Protein AF-T1BLW8-F1 (afdb_monomer_lite)

Sequence (155 aa):
DYQLIPNTTYGGRVNALTATGNNPGLLPYLSNNYDFRVTWFYKRGDYAEIHPFYKQVSNFPTSSVSNVTLPINDPAPCSYSSGGSVVFTDPNCGKPMVFAETTFTNKLSADVTGVAATWQQLLPYGFGVMINGTWMHSNANFNTTARLQPVRADG

pLDDT: mean 71.02, std 17.32, range [36.69, 96.88]

Foldseek 3Di:
DPDPDWDKDWDDDQVAIAIETEDPPQDDKDKDKDKDKDKDDPDDFWIKMKMKIKMKIFQDWDKDWDKDFDPDARPPDQDADPVRDTDCPDPRGRPTDIHRYIYIGRDWMKMKIKMKMKTKDADPPGDIDIDIDIDMDMPGPPPPVPPDPDDPDDD

Organism: NCBI:txid410659

InterPro domains:
  IPR036942 TonB-dependent receptor-like, beta-barrel domain superfamily [G3DSA:2.40.170.20] (2-153)

Secondary structure (DSSP, 8-state):
--------EEEEETTEEEEE---TTPPPPEEEEEE--EEEEEETTEEEEEEEEEEEEEEEEEEEEEEEEEEEE-----EEPTTS-EE-SSTTTTSEEEEEEEEEEEEEEEEEEEEEEEEEEEPGGG-EEEEEEEEEEE------TTS--------

Radius of gyration: 29.61 Å; chains: 1; bounding box: 74×62×80 Å

Structure (mmCIF, N/CA/C/O backbone):
data_AF-T1BLW8-F1
#
_entry.id   AF-T1BLW8-F1
#
loop_
_atom_site.group_PDB
_atom_site.id
_atom_site.type_symbol
_atom_site.label_atom_id
_atom_site.label_alt_id
_atom_site.label_comp_id
_atom_site.label_asym_id
_atom_site.label_entity_id
_atom_site.label_seq_id
_atom_site.pdbx_PDB_ins_code
_atom_site.Cartn_x
_atom_site.Cartn_y
_atom_site.Cartn_z
_atom_site.occupancy
_atom_site.B_iso_or_equiv
_atom_site.auth_seq_id
_atom_site.auth_comp_id
_atom_site.auth_asym_id
_atom_site.auth_atom_id
_atom_site.pdbx_PDB_model_num
ATOM 1 N N . ASP A 1 1 ? -4.776 -26.856 26.211 1.00 37.38 1 ASP A N 1
ATOM 2 C CA . ASP A 1 1 ? -5.664 -25.879 25.555 1.00 37.38 1 ASP A CA 1
ATOM 3 C C . ASP A 1 1 ? -5.414 -24.478 26.088 1.00 37.38 1 ASP A C 1
ATOM 5 O O . ASP A 1 1 ? -5.812 -24.164 27.202 1.00 37.38 1 ASP A O 1
ATOM 9 N N . TYR A 1 2 ? -4.684 -23.646 25.339 1.00 42.62 2 TYR A N 1
ATOM 10 C CA . TYR A 1 2 ? -4.544 -22.223 25.666 1.00 42.62 2 TYR A CA 1
ATOM 11 C C . TYR A 1 2 ? -5.804 -21.497 25.183 1.00 42.62 2 TYR A C 1
ATOM 13 O O . TYR A 1 2 ? -5.901 -21.083 24.030 1.00 42.62 2 TYR A O 1
ATOM 21 N N . GLN A 1 3 ? -6.798 -21.392 26.063 1.00 49.28 3 GLN A N 1
ATOM 22 C CA . GLN A 1 3 ? -7.967 -20.546 25.855 1.00 49.28 3 GLN A CA 1
ATOM 23 C C . GLN A 1 3 ? -7.516 -19.085 25.970 1.00 49.28 3 GLN A C 1
ATOM 25 O O . GLN A 1 3 ? -7.202 -18.604 27.057 1.00 49.28 3 GLN A O 1
ATOM 30 N N . LEU A 1 4 ? -7.441 -18.382 24.840 1.00 44.19 4 LEU A N 1
ATOM 31 C CA . LEU A 1 4 ? -7.220 -16.938 24.817 1.00 44.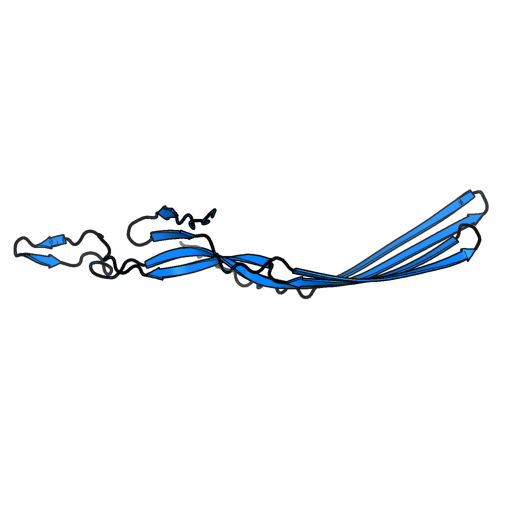19 4 LEU A CA 1
ATOM 32 C C . LEU A 1 4 ? -8.467 -16.261 25.397 1.00 44.19 4 LEU A C 1
ATOM 34 O O . LEU A 1 4 ? -9.463 -16.070 24.703 1.00 44.19 4 LEU A O 1
ATOM 38 N N . ILE A 1 5 ? -8.436 -15.953 26.692 1.00 53.94 5 ILE A N 1
ATOM 39 C CA . ILE A 1 5 ? -9.493 -15.185 27.351 1.00 53.94 5 ILE A CA 1
ATOM 40 C C . ILE A 1 5 ? -9.388 -13.742 26.830 1.00 53.94 5 ILE A C 1
ATOM 42 O O . ILE A 1 5 ? -8.315 -13.139 26.948 1.00 53.94 5 ILE A O 1
ATOM 46 N N . PRO A 1 6 ? -10.444 -13.169 26.224 1.00 51.62 6 PRO A N 1
ATOM 47 C CA . PRO A 1 6 ? -10.425 -11.772 25.816 1.00 51.62 6 PRO A CA 1
ATOM 48 C C . PRO A 1 6 ? -10.245 -10.894 27.061 1.00 51.62 6 PRO A C 1
ATOM 50 O O . PRO A 1 6 ? -11.037 -10.956 27.997 1.00 51.62 6 PRO A O 1
ATOM 53 N N . ASN A 1 7 ? -9.177 -10.095 27.085 1.00 57.16 7 ASN A N 1
ATOM 54 C CA . ASN A 1 7 ? -8.963 -9.106 28.132 1.00 57.16 7 ASN A CA 1
ATOM 55 C C . ASN A 1 7 ? -9.831 -7.887 27.804 1.00 57.16 7 ASN A C 1
ATOM 57 O O . ASN A 1 7 ? -9.522 -7.155 26.863 1.00 57.16 7 ASN A O 1
ATOM 61 N N . THR A 1 8 ? -10.938 -7.722 28.526 1.00 61.28 8 THR A N 1
ATOM 62 C CA . THR A 1 8 ? -11.805 -6.546 28.422 1.00 61.28 8 THR A CA 1
ATOM 63 C C . THR A 1 8 ? -11.531 -5.612 29.594 1.00 61.28 8 THR A C 1
ATOM 65 O O . THR A 1 8 ? -11.833 -5.961 30.738 1.00 61.28 8 THR A O 1
ATOM 68 N N . THR A 1 9 ? -10.979 -4.432 29.328 1.00 68.69 9 THR A N 1
ATOM 69 C CA . THR A 1 9 ? -10.745 -3.413 30.360 1.00 68.69 9 THR A CA 1
ATOM 70 C C . THR A 1 9 ? -11.918 -2.444 30.384 1.00 68.69 9 THR A C 1
ATOM 72 O O . THR A 1 9 ? -12.281 -1.898 29.344 1.00 68.69 9 THR A O 1
ATOM 75 N N . TYR A 1 10 ? -12.482 -2.200 31.566 1.00 69.88 10 TYR A N 1
ATOM 76 C CA . TYR A 1 10 ? -13.562 -1.237 31.785 1.00 69.88 10 TYR A CA 1
ATOM 77 C C . TYR A 1 10 ? -13.016 0.008 32.489 1.00 69.88 10 TYR A C 1
ATOM 79 O O . TYR A 1 10 ? -12.175 -0.090 33.381 1.00 69.88 10 TYR A O 1
ATOM 87 N N . GLY A 1 11 ? -13.499 1.184 32.103 1.00 75.44 11 GLY A N 1
ATOM 88 C CA . GLY A 1 11 ? -13.121 2.460 32.702 1.00 75.44 11 GLY A CA 1
ATOM 89 C C . GLY A 1 11 ? -14.122 3.562 32.371 1.00 75.44 11 GLY A C 1
ATOM 90 O O . GLY A 1 11 ? -15.176 3.309 31.790 1.00 75.44 11 GLY A O 1
ATOM 91 N N . GLY A 1 12 ? -13.792 4.799 32.732 1.00 69.94 12 GLY A N 1
ATOM 92 C CA . GLY A 1 12 ? -14.615 5.972 32.430 1.00 69.94 12 GLY A CA 1
ATOM 93 C C . GLY A 1 12 ? -15.230 6.630 33.663 1.00 69.94 12 GLY A C 1
ATOM 94 O O . GLY A 1 12 ? -15.007 6.216 34.798 1.00 69.94 12 GLY A O 1
ATOM 95 N N . ARG A 1 13 ? -15.977 7.709 33.424 1.00 66.06 13 ARG A N 1
ATOM 96 C CA . ARG A 1 13 ? -16.698 8.479 34.453 1.00 66.06 13 ARG A CA 1
ATOM 97 C C . ARG A 1 13 ? -18.200 8.247 34.314 1.00 66.06 13 ARG A C 1
ATOM 99 O O . ARG A 1 13 ? -18.649 7.770 33.273 1.00 66.06 13 ARG A O 1
ATOM 106 N N . VAL A 1 14 ? -18.975 8.635 35.326 1.00 59.16 14 VAL A N 1
ATOM 107 C CA . VAL A 1 14 ? -20.448 8.646 35.252 1.00 59.16 14 VAL A CA 1
ATOM 108 C C . VAL A 1 14 ? -20.876 9.383 33.973 1.00 59.16 14 VAL A C 1
ATOM 110 O O . VAL A 1 14 ? -20.344 10.456 33.677 1.00 59.16 14 VAL A O 1
ATOM 113 N N . ASN A 1 15 ? -21.768 8.777 33.183 1.00 60.84 15 ASN A N 1
ATOM 114 C CA . ASN A 1 15 ? -22.207 9.234 31.850 1.00 60.84 15 ASN A CA 1
ATOM 115 C C . ASN A 1 15 ? -21.169 9.192 30.706 1.00 60.84 15 ASN A C 1
ATOM 117 O O . ASN A 1 15 ? -21.444 9.683 29.612 1.00 60.84 15 ASN A O 1
ATOM 121 N N . ALA A 1 16 ? -19.985 8.610 30.910 1.00 60.91 16 ALA A N 1
ATOM 122 C CA . ALA A 1 16 ? -18.993 8.376 29.856 1.00 60.91 16 ALA A CA 1
ATOM 123 C C . ALA A 1 16 ? -18.149 7.132 30.179 1.00 60.91 16 ALA A C 1
ATOM 125 O O . ALA A 1 16 ? -16.962 7.229 30.510 1.00 60.91 16 ALA A O 1
ATOM 126 N N . LEU A 1 17 ? -18.803 5.974 30.111 1.00 72.75 17 LEU A N 1
ATOM 127 C CA . LEU A 1 17 ? -18.223 4.657 30.348 1.00 72.75 17 LEU A CA 1
ATOM 128 C C . LEU A 1 17 ? -17.526 4.154 29.078 1.00 72.75 17 LEU A C 1
ATOM 130 O O . LEU A 1 17 ? -18.096 4.198 27.987 1.00 72.75 17 LEU A O 1
ATOM 134 N N . THR A 1 18 ? -16.301 3.661 29.211 1.00 74.88 18 THR A N 1
ATOM 135 C CA . THR A 1 18 ? -15.501 3.133 28.100 1.00 74.88 18 THR A CA 1
ATOM 136 C C . THR A 1 18 ? -15.083 1.703 28.383 1.00 74.88 18 THR A C 1
ATOM 138 O O . THR A 1 18 ? -14.745 1.358 29.515 1.00 74.88 18 THR A O 1
ATOM 141 N N . ALA A 1 19 ? -15.050 0.885 27.342 1.00 66.69 19 ALA A N 1
ATOM 142 C CA . ALA A 1 19 ? -14.492 -0.453 27.399 1.00 66.69 19 ALA A CA 1
ATOM 143 C C . ALA A 1 19 ? -13.488 -0.647 26.256 1.00 66.69 19 ALA A C 1
ATOM 145 O O . ALA A 1 19 ? -13.572 0.002 25.210 1.00 66.69 19 ALA A O 1
ATOM 146 N N . THR A 1 20 ? -12.517 -1.528 26.441 1.00 69.44 20 THR A N 1
ATOM 147 C CA . THR A 1 20 ? -11.638 -1.989 25.363 1.00 69.44 20 THR A CA 1
ATOM 148 C C . THR A 1 20 ? -11.636 -3.496 25.391 1.00 69.44 20 THR A C 1
ATOM 150 O O . THR A 1 20 ? -11.326 -4.071 26.430 1.00 69.44 20 THR A O 1
ATOM 153 N N . GLY A 1 21 ? -11.975 -4.113 24.266 1.00 66.06 21 GLY A N 1
ATOM 154 C CA . GLY A 1 21 ? -12.093 -5.557 24.137 1.00 66.06 21 GLY A CA 1
ATOM 155 C C . GLY A 1 21 ? -11.361 -6.080 22.911 1.00 66.06 21 GLY A C 1
ATOM 156 O O . GLY A 1 21 ? -11.168 -5.387 21.907 1.00 66.06 21 GLY A O 1
ATOM 157 N N . ASN A 1 22 ? -10.948 -7.340 22.992 1.00 62.59 22 ASN A N 1
ATOM 158 C CA . ASN A 1 22 ? -10.395 -8.058 21.852 1.00 62.59 22 ASN A CA 1
ATOM 159 C C . ASN A 1 22 ? -11.532 -8.554 20.952 1.00 62.59 22 ASN A C 1
ATOM 161 O O . ASN A 1 22 ? -12.569 -8.988 21.445 1.00 62.59 22 ASN A O 1
ATOM 165 N N . ASN A 1 23 ? -11.314 -8.560 19.636 1.00 67.31 23 ASN A N 1
ATOM 166 C CA . ASN A 1 23 ? -12.262 -9.133 18.683 1.00 67.31 23 ASN A CA 1
ATOM 167 C C . ASN A 1 23 ? -11.789 -10.528 18.222 1.00 67.31 23 ASN A C 1
ATOM 169 O O . ASN A 1 23 ? -10.915 -10.611 17.359 1.00 67.31 23 ASN A O 1
ATOM 173 N N . PRO A 1 24 ? -12.346 -11.632 18.752 1.00 61.69 24 PRO A N 1
ATOM 174 C CA . PRO A 1 24 ? -11.981 -12.988 18.333 1.00 61.69 24 PRO A CA 1
ATOM 175 C C . PRO A 1 24 ? -12.416 -13.332 16.896 1.00 61.69 24 PRO A C 1
ATOM 177 O O . PRO A 1 24 ? -11.961 -14.332 16.353 1.00 61.69 24 PRO A O 1
ATOM 180 N N . GLY A 1 25 ? -13.269 -12.514 16.266 1.00 66.62 25 GLY A N 1
ATOM 181 C CA . GLY A 1 25 ? -13.692 -12.647 14.869 1.00 66.62 25 GLY A CA 1
ATOM 182 C C . GLY A 1 25 ? -12.813 -11.891 13.865 1.00 66.62 25 GLY A C 1
ATOM 183 O O . GLY A 1 25 ? -13.245 -11.680 12.733 1.00 66.62 25 GLY A O 1
ATOM 184 N N . LEU A 1 26 ? -11.617 -11.442 14.266 1.00 60.25 26 LEU A N 1
ATOM 185 C CA . LEU A 1 26 ? -10.657 -10.816 13.357 1.00 60.25 26 LEU A CA 1
ATOM 186 C C . LEU A 1 26 ? -10.264 -11.796 12.249 1.00 60.25 26 LEU A C 1
ATOM 188 O O . LEU A 1 26 ? -9.655 -12.837 12.494 1.00 60.25 26 LEU A O 1
ATOM 192 N N . LEU A 1 27 ? -10.580 -11.431 11.011 1.00 66.06 27 LEU A N 1
ATOM 193 C CA . LEU A 1 27 ? -10.077 -12.131 9.845 1.00 66.06 27 LEU A CA 1
ATOM 194 C C . LEU A 1 27 ? -8.580 -11.840 9.677 1.00 66.06 27 LEU A C 1
ATOM 196 O O . LEU A 1 27 ? -8.137 -10.713 9.941 1.00 66.06 27 LEU A O 1
ATOM 200 N N . PRO A 1 28 ? -7.795 -12.827 9.212 1.00 60.19 28 PRO A N 1
ATOM 201 C CA . PRO A 1 28 ? -6.390 -12.615 8.913 1.00 60.19 28 PRO A CA 1
ATOM 202 C C . PRO A 1 28 ? -6.224 -11.547 7.829 1.00 60.19 28 PRO A C 1
ATOM 204 O O . PRO A 1 28 ? -7.048 -11.417 6.915 1.00 60.19 28 PRO A O 1
ATOM 207 N N . TYR A 1 29 ? -5.128 -10.799 7.943 1.00 70.25 29 TYR A N 1
ATOM 208 C CA . TYR A 1 29 ? -4.688 -9.856 6.924 1.00 70.25 29 TYR A CA 1
ATOM 209 C C . TYR A 1 29 ? -4.357 -10.620 5.641 1.00 70.25 29 TYR A C 1
ATOM 211 O O . TYR A 1 29 ? -3.499 -11.504 5.656 1.00 70.25 29 TYR A O 1
ATOM 219 N N . LEU A 1 30 ? -5.042 -10.290 4.547 1.00 71.88 30 LEU A N 1
ATOM 220 C CA . LEU A 1 30 ? -4.852 -10.959 3.266 1.00 71.88 30 LEU A CA 1
ATOM 221 C C . LEU A 1 30 ? -4.334 -9.963 2.237 1.00 71.88 30 LEU A C 1
ATOM 223 O O . LEU A 1 30 ? -4.834 -8.843 2.129 1.00 71.88 30 LEU A O 1
ATOM 227 N N . SER A 1 31 ? -3.344 -10.387 1.459 1.00 78.81 31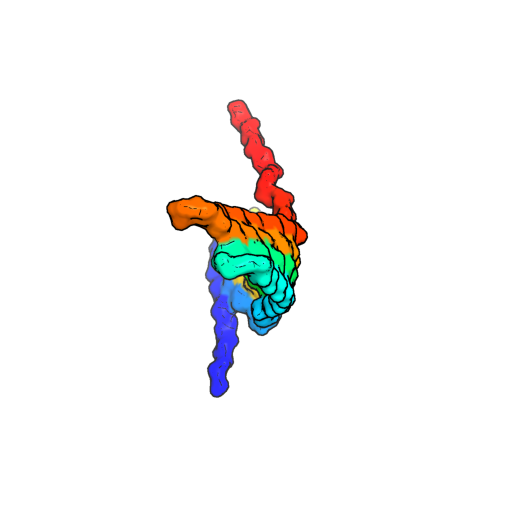 SER A N 1
ATOM 228 C CA . SER A 1 31 ? -2.830 -9.608 0.339 1.00 78.81 31 SER A CA 1
ATOM 229 C C . SER A 1 31 ? -2.676 -10.485 -0.893 1.00 78.81 31 SER A C 1
ATOM 231 O O . SER A 1 31 ? -1.959 -11.484 -0.842 1.00 78.81 31 SER A O 1
ATOM 233 N N . ASN A 1 32 ? -3.279 -10.062 -1.997 1.00 82.38 32 ASN A N 1
ATOM 234 C CA . ASN A 1 32 ? -3.072 -10.643 -3.315 1.00 82.38 32 ASN A CA 1
ATOM 235 C C . ASN A 1 32 ? -2.192 -9.691 -4.124 1.00 82.38 32 ASN A C 1
ATOM 237 O O . ASN A 1 32 ? -2.533 -8.522 -4.300 1.00 82.38 32 ASN A O 1
ATOM 241 N N . ASN A 1 33 ? -1.048 -10.178 -4.597 1.00 87.88 33 ASN A N 1
ATOM 242 C CA . ASN A 1 33 ? -0.092 -9.384 -5.361 1.00 87.88 33 ASN A CA 1
ATOM 243 C C . ASN A 1 33 ? 0.130 -10.058 -6.711 1.00 87.88 33 ASN A C 1
ATOM 245 O O . ASN A 1 33 ? 0.472 -11.237 -6.761 1.00 87.88 33 ASN A O 1
ATOM 249 N N . TYR A 1 34 ? -0.067 -9.298 -7.780 1.00 91.06 34 TYR A N 1
ATOM 250 C CA . TYR A 1 34 ? 0.177 -9.718 -9.147 1.00 91.06 34 TYR A CA 1
ATOM 251 C C . TYR A 1 34 ? 1.149 -8.733 -9.778 1.00 91.06 34 TYR A C 1
ATOM 253 O O . TYR A 1 34 ? 0.907 -7.525 -9.790 1.00 91.06 34 TYR A O 1
ATOM 261 N N . ASP A 1 35 ? 2.244 -9.240 -10.315 1.00 92.25 35 ASP A N 1
ATOM 262 C CA . ASP A 1 35 ? 3.232 -8.437 -11.010 1.00 92.25 35 ASP A CA 1
ATOM 263 C C . ASP A 1 35 ? 3.687 -9.133 -12.284 1.00 92.25 35 ASP A C 1
ATOM 265 O O . ASP A 1 35 ? 3.655 -10.358 -12.413 1.00 92.25 35 ASP A O 1
ATOM 269 N N . PHE A 1 36 ? 4.059 -8.317 -13.260 1.00 94.75 36 PHE A N 1
ATOM 270 C CA . PHE A 1 36 ? 4.601 -8.798 -14.512 1.00 94.75 36 PHE A CA 1
ATOM 271 C C . PHE A 1 36 ? 5.745 -7.897 -14.931 1.00 94.75 36 PHE A C 1
ATOM 273 O O . PHE A 1 36 ? 5.606 -6.678 -14.946 1.00 94.75 36 PHE A O 1
ATOM 280 N N . ARG A 1 37 ? 6.880 -8.494 -15.284 1.00 96.00 37 ARG A N 1
ATOM 281 C CA . ARG A 1 37 ? 8.098 -7.766 -15.623 1.00 96.00 37 ARG A CA 1
ATOM 282 C C . ARG A 1 37 ? 8.644 -8.234 -16.954 1.00 96.00 37 ARG A C 1
ATOM 284 O O . ARG A 1 37 ? 8.810 -9.431 -17.178 1.00 96.00 37 ARG A O 1
ATOM 291 N N . VAL A 1 38 ? 8.978 -7.271 -17.803 1.00 96.88 38 VAL A N 1
ATOM 292 C CA . VAL A 1 38 ? 9.651 -7.512 -19.077 1.00 96.88 38 VAL A CA 1
ATOM 293 C C . VAL A 1 38 ? 10.898 -6.663 -19.135 1.00 96.88 38 VAL A C 1
ATOM 295 O O . VAL A 1 38 ? 10.815 -5.440 -19.054 1.00 96.88 38 VAL A O 1
ATOM 298 N N . THR A 1 39 ? 12.034 -7.321 -19.340 1.00 96.19 39 THR A N 1
ATOM 299 C CA . THR A 1 39 ? 13.334 -6.677 -19.516 1.00 96.19 39 THR A CA 1
ATOM 300 C C . THR A 1 39 ? 13.845 -6.979 -20.920 1.00 96.19 39 THR A C 1
ATOM 302 O O . THR A 1 39 ? 13.930 -8.137 -21.328 1.00 96.19 39 THR A O 1
ATOM 305 N N . TRP A 1 40 ? 14.188 -5.935 -21.667 1.00 96.06 40 TRP A N 1
ATOM 306 C CA . TRP A 1 40 ? 14.682 -6.022 -23.033 1.00 96.06 40 TRP A CA 1
ATOM 307 C C . TRP A 1 40 ? 16.125 -5.532 -23.114 1.00 96.06 40 TRP A C 1
ATOM 309 O O . TRP A 1 40 ? 16.408 -4.362 -22.856 1.00 96.06 40 TRP A O 1
ATOM 319 N N . PHE A 1 41 ? 17.021 -6.405 -23.571 1.00 95.62 41 PHE A N 1
ATOM 320 C CA . PHE A 1 41 ? 18.427 -6.095 -23.827 1.00 95.62 41 PHE A CA 1
ATOM 321 C C . PHE A 1 41 ? 18.647 -5.918 -25.328 1.00 95.62 41 PHE A C 1
ATOM 323 O O . PHE A 1 41 ? 18.725 -6.894 -26.071 1.00 95.62 41 PHE A O 1
ATOM 330 N N . TYR A 1 42 ? 18.716 -4.674 -25.798 1.00 91.56 42 TYR A N 1
ATOM 331 C CA . TYR A 1 42 ? 18.854 -4.393 -27.233 1.00 91.56 42 TYR A CA 1
ATOM 332 C C . TYR A 1 42 ? 20.310 -4.181 -27.666 1.00 91.56 42 TYR A C 1
ATOM 334 O O . TYR A 1 42 ? 20.618 -4.324 -28.848 1.00 91.56 42 TYR A O 1
ATOM 342 N N . LYS A 1 43 ? 21.215 -3.863 -26.732 1.00 91.81 43 LYS A N 1
ATOM 343 C CA . LYS A 1 43 ? 22.663 -3.743 -26.961 1.00 91.81 43 LYS A CA 1
ATOM 344 C C . LYS A 1 43 ? 23.436 -4.197 -25.726 1.00 91.81 43 LYS A C 1
ATOM 346 O O . LYS A 1 43 ? 22.899 -4.307 -24.628 1.00 91.81 43 LYS A O 1
ATOM 351 N N . ARG A 1 44 ? 24.734 -4.453 -25.900 1.00 88.38 44 ARG A N 1
ATOM 352 C CA . ARG A 1 44 ? 25.626 -4.813 -24.794 1.00 88.38 44 ARG A CA 1
ATOM 353 C C . ARG A 1 44 ? 25.752 -3.631 -23.828 1.00 88.38 44 ARG A C 1
ATOM 355 O O . ARG A 1 44 ? 26.394 -2.645 -24.164 1.00 88.38 44 ARG A O 1
ATOM 362 N N . GLY A 1 45 ? 25.169 -3.768 -22.640 1.00 85.12 45 GLY A N 1
ATOM 363 C CA . GLY A 1 45 ? 25.164 -2.726 -21.606 1.00 85.12 45 GLY A CA 1
ATOM 364 C C . GLY A 1 45 ? 23.929 -1.819 -21.608 1.00 85.12 45 GLY A C 1
ATOM 365 O O . GLY A 1 45 ? 23.785 -1.025 -20.678 1.00 85.12 45 GLY A O 1
ATOM 366 N N . ASP A 1 46 ? 23.020 -1.987 -22.574 1.00 93.62 46 ASP A N 1
ATOM 367 C CA . ASP A 1 46 ? 21.800 -1.187 -22.685 1.00 93.62 46 ASP A CA 1
ATOM 368 C C . ASP A 1 46 ? 20.564 -2.059 -22.472 1.00 93.62 46 ASP A C 1
ATOM 370 O O . ASP A 1 46 ? 20.431 -3.130 -23.081 1.00 93.62 46 ASP A O 1
ATOM 374 N N . TYR A 1 47 ? 19.636 -1.584 -21.644 1.00 95.69 47 TYR A N 1
ATOM 375 C CA . TYR A 1 47 ? 18.383 -2.284 -21.400 1.00 95.69 47 TYR A CA 1
ATOM 376 C C . TYR A 1 47 ? 17.225 -1.330 -21.123 1.00 95.69 47 TYR A C 1
ATOM 378 O O . TYR A 1 47 ? 17.403 -0.206 -20.656 1.00 95.69 47 TYR A O 1
ATOM 386 N N . ALA A 1 48 ? 16.021 -1.807 -21.405 1.00 95.94 48 ALA A N 1
ATOM 387 C CA . ALA A 1 48 ? 14.783 -1.192 -20.959 1.00 95.94 48 ALA A CA 1
ATOM 388 C C . ALA A 1 48 ? 13.961 -2.229 -20.196 1.00 95.94 48 ALA A C 1
ATOM 390 O O . ALA A 1 48 ? 13.981 -3.411 -20.531 1.00 95.94 48 ALA A O 1
ATOM 391 N N . GLU A 1 49 ? 13.233 -1.796 -19.182 1.00 95.81 49 GLU A N 1
ATOM 392 C CA . GLU A 1 49 ? 12.361 -2.638 -18.380 1.00 95.81 49 GLU A CA 1
ATOM 393 C C . GLU A 1 49 ? 11.025 -1.944 -18.156 1.00 95.81 49 GLU A C 1
ATOM 395 O O . GLU A 1 49 ? 10.971 -0.734 -17.932 1.00 95.81 49 GLU A O 1
ATOM 400 N N . ILE A 1 50 ? 9.950 -2.725 -18.203 1.00 96.12 50 ILE A N 1
ATOM 401 C CA . ILE A 1 50 ? 8.607 -2.302 -17.821 1.00 96.12 50 ILE A CA 1
ATOM 402 C C . ILE A 1 50 ? 8.049 -3.334 -16.841 1.00 96.12 50 ILE A C 1
ATOM 404 O O . ILE A 1 50 ? 8.163 -4.544 -17.049 1.00 96.12 50 ILE A O 1
ATOM 408 N N . HIS A 1 51 ? 7.443 -2.840 -15.767 1.00 96.56 51 HIS A N 1
ATOM 409 C CA . HIS A 1 51 ? 6.982 -3.627 -14.635 1.00 96.56 51 HIS A CA 1
ATOM 410 C C . HIS A 1 51 ? 5.622 -3.107 -14.136 1.00 96.56 51 HIS A C 1
ATOM 412 O O . HIS A 1 51 ? 5.567 -2.302 -13.201 1.00 96.56 51 HIS A O 1
ATOM 418 N N . PRO A 1 52 ? 4.507 -3.498 -14.780 1.00 95.06 52 PRO A N 1
ATOM 419 C CA . PRO A 1 52 ? 3.174 -3.338 -14.216 1.00 95.06 52 PRO A CA 1
ATOM 420 C C . PRO A 1 52 ? 2.989 -4.209 -12.971 1.00 95.06 52 PRO A C 1
ATOM 422 O O . PRO A 1 52 ? 3.406 -5.368 -12.922 1.00 95.06 52 PRO A O 1
ATOM 425 N N . PHE A 1 53 ? 2.307 -3.653 -11.976 1.00 93.56 53 PHE A N 1
ATOM 426 C CA . PHE A 1 53 ? 1.951 -4.357 -10.754 1.00 93.56 53 PHE A CA 1
ATOM 427 C C . PHE A 1 53 ? 0.551 -3.969 -10.281 1.00 93.56 53 PHE A C 1
ATOM 429 O O . PHE A 1 53 ? 0.104 -2.827 -10.410 1.00 93.56 53 PHE A O 1
ATOM 436 N N . TYR A 1 54 ? -0.122 -4.940 -9.682 1.00 91.56 54 TYR A N 1
ATOM 437 C CA . TYR A 1 54 ? -1.412 -4.802 -9.037 1.0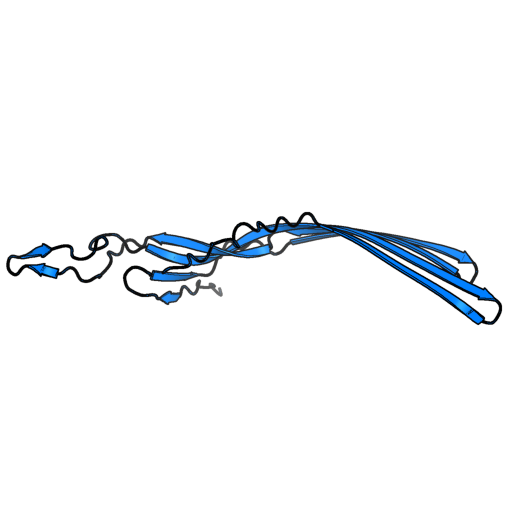0 91.56 54 TYR A CA 1
ATOM 438 C C . TYR A 1 54 ? -1.354 -5.479 -7.671 1.00 91.56 54 TYR A C 1
ATOM 440 O O . TYR A 1 54 ? -0.947 -6.633 -7.539 1.00 91.56 54 TYR A O 1
ATOM 448 N N . LYS A 1 55 ? -1.755 -4.752 -6.635 1.00 88.88 55 LYS A N 1
ATOM 449 C CA . LYS A 1 55 ? -1.788 -5.243 -5.262 1.00 88.88 55 LYS A CA 1
ATOM 450 C C . LYS A 1 55 ? -3.154 -4.958 -4.677 1.00 88.88 55 LYS A C 1
ATOM 452 O O . LYS A 1 55 ? -3.612 -3.821 -4.709 1.00 88.88 55 LYS A O 1
ATOM 457 N N . GLN A 1 56 ? -3.760 -5.983 -4.109 1.00 85.31 56 GLN A N 1
ATOM 458 C CA . GLN A 1 56 ? -5.003 -5.889 -3.373 1.00 85.31 56 GLN A CA 1
ATOM 459 C C . GLN A 1 56 ? -4.744 -6.307 -1.936 1.00 85.31 56 GLN A C 1
ATOM 461 O O . GLN A 1 56 ? -4.237 -7.397 -1.670 1.00 85.31 56 GLN A O 1
ATOM 466 N N . VAL A 1 57 ? -5.099 -5.425 -1.013 1.00 79.75 57 VAL A N 1
ATOM 467 C CA . VAL A 1 57 ? -5.026 -5.675 0.420 1.00 79.75 57 VAL A CA 1
ATOM 468 C C . VAL A 1 57 ? -6.441 -5.704 0.974 1.00 79.75 57 VAL A C 1
ATOM 470 O O . VAL A 1 57 ? -7.217 -4.773 0.758 1.00 79.75 57 VAL A O 1
ATOM 473 N N . SER A 1 58 ? -6.760 -6.759 1.717 1.00 74.25 58 SER A N 1
ATOM 474 C CA . SER A 1 58 ? -8.059 -6.972 2.348 1.00 74.25 58 SER A CA 1
ATOM 475 C C . SER A 1 58 ? -7.897 -7.196 3.848 1.00 74.25 58 SER A C 1
ATOM 477 O O . SER A 1 58 ? -6.849 -7.625 4.335 1.00 74.25 58 SER A O 1
ATOM 479 N N . ASN A 1 59 ? -8.976 -6.945 4.586 1.00 66.69 59 ASN A N 1
ATOM 480 C CA . ASN A 1 59 ? -9.078 -7.198 6.020 1.00 66.69 59 ASN A CA 1
ATOM 481 C C . ASN A 1 59 ? -8.131 -6.360 6.894 1.00 66.69 59 ASN A C 1
ATOM 483 O O . ASN A 1 59 ? -7.679 -6.840 7.934 1.00 66.69 59 ASN A O 1
ATOM 487 N N . PHE A 1 60 ? -7.859 -5.102 6.533 1.00 65.56 60 PHE A N 1
ATOM 488 C CA . PHE A 1 60 ? -7.030 -4.239 7.378 1.00 65.56 60 PHE A CA 1
ATOM 489 C C . PHE A 1 60 ? -7.722 -3.985 8.738 1.00 65.56 60 PHE A C 1
ATOM 491 O O . PHE A 1 60 ? -8.855 -3.474 8.751 1.00 65.56 60 PHE A O 1
ATOM 498 N N . PRO A 1 61 ? -7.097 -4.344 9.880 1.00 59.47 61 PRO A N 1
ATOM 499 C CA . PRO A 1 61 ? -7.692 -4.151 11.197 1.00 59.47 61 PRO A CA 1
ATOM 500 C C . PRO A 1 61 ? -7.728 -2.659 11.538 1.00 59.47 61 PRO A C 1
ATOM 502 O O . PRO A 1 61 ? -6.704 -1.984 11.583 1.00 59.47 61 PRO A O 1
ATOM 505 N N . THR A 1 62 ? -8.926 -2.131 11.770 1.00 59.97 62 THR A N 1
ATOM 506 C CA . THR A 1 62 ? -9.167 -0.735 12.157 1.00 59.97 62 THR A CA 1
ATOM 507 C C . THR A 1 62 ? -9.887 -0.700 13.497 1.00 59.97 62 THR A C 1
ATOM 509 O O . THR A 1 62 ? -10.784 -1.511 13.734 1.00 59.97 62 THR A O 1
ATOM 512 N N . SER A 1 63 ? -9.517 0.231 14.378 1.00 61.47 63 SER A N 1
ATOM 513 C CA . SER A 1 63 ? -10.248 0.452 15.626 1.00 61.47 63 SER A CA 1
ATOM 514 C C . SER A 1 63 ? -11.657 0.976 15.327 1.00 61.47 63 SER A C 1
ATOM 516 O O . SER A 1 63 ? -11.847 1.953 14.607 1.00 61.47 63 SER A O 1
ATOM 518 N N . SER A 1 64 ? -12.668 0.303 15.866 1.00 65.06 64 SER A N 1
ATOM 519 C CA . SER A 1 64 ? -14.076 0.679 15.786 1.00 65.06 64 SER A CA 1
ATOM 520 C C . SER A 1 64 ? -14.620 0.814 17.200 1.00 65.06 64 SER A C 1
ATOM 522 O O . SER A 1 64 ? -14.319 -0.002 18.068 1.00 65.06 64 SER A O 1
ATOM 524 N N . VAL A 1 65 ? -15.428 1.846 17.431 1.00 68.69 65 VAL A N 1
ATOM 525 C CA . VAL A 1 65 ? -16.150 2.021 18.694 1.00 68.69 65 VAL A CA 1
ATOM 526 C C . VAL A 1 65 ? -17.572 1.505 18.503 1.00 68.69 65 VAL A C 1
ATOM 528 O O . VAL A 1 65 ? -18.251 1.920 17.564 1.00 68.69 65 VAL A O 1
ATOM 531 N N . SER A 1 66 ? -18.017 0.595 19.361 1.00 67.62 66 SER A N 1
ATOM 532 C CA . SER A 1 66 ? -19.386 0.080 19.405 1.00 67.62 66 SER A CA 1
ATOM 533 C C . SER A 1 66 ? -19.962 0.231 20.804 1.00 67.62 66 SER A C 1
ATOM 535 O O . SER A 1 66 ? -19.275 -0.016 21.788 1.00 67.62 66 SER A O 1
ATOM 537 N N . ASN A 1 67 ? -21.234 0.608 20.897 1.00 69.56 67 ASN A N 1
ATOM 538 C CA . ASN A 1 67 ? -21.911 0.712 22.184 1.00 69.56 67 ASN A CA 1
ATOM 539 C C . ASN A 1 67 ? -22.355 -0.678 22.646 1.00 69.56 67 ASN A C 1
ATOM 541 O O . ASN A 1 67 ? -23.124 -1.336 21.946 1.00 69.56 67 ASN A O 1
ATOM 545 N N . VAL A 1 68 ? -21.896 -1.100 23.821 1.00 64.62 68 VAL A N 1
ATOM 546 C CA . VAL A 1 68 ? -22.310 -2.351 24.459 1.00 64.62 68 VAL A CA 1
ATOM 547 C C . VAL A 1 68 ? -23.086 -2.033 25.725 1.00 64.62 68 VAL A C 1
ATOM 549 O O . VAL A 1 68 ? -22.594 -1.358 26.628 1.00 64.62 68 VAL A O 1
ATOM 552 N N . THR A 1 69 ? -24.324 -2.516 25.773 1.00 67.69 69 THR A N 1
ATOM 553 C CA . THR A 1 69 ? -25.213 -2.361 26.924 1.00 67.69 69 THR A CA 1
ATOM 554 C C . THR A 1 69 ? -25.093 -3.592 27.806 1.00 67.69 69 THR A C 1
ATOM 556 O O . THR A 1 69 ? -25.387 -4.701 27.359 1.00 67.69 69 THR A O 1
ATOM 559 N N . LEU A 1 70 ? -24.684 -3.412 29.058 1.00 65.44 70 LEU A N 1
ATOM 560 C CA . LEU A 1 70 ? -24.687 -4.494 30.038 1.00 65.44 70 LEU A CA 1
ATOM 561 C C . LEU A 1 70 ? -26.014 -4.481 30.819 1.00 65.44 70 LEU A C 1
ATOM 563 O O . LEU A 1 70 ? -26.543 -3.404 31.097 1.00 65.44 70 LEU A O 1
ATOM 567 N N . PRO A 1 71 ? -26.557 -5.646 31.225 1.00 62.91 71 PRO A N 1
ATOM 568 C CA . PRO A 1 71 ? -27.787 -5.747 32.018 1.00 62.91 71 PRO A CA 1
ATOM 569 C C . PRO A 1 71 ? -27.550 -5.403 33.503 1.00 62.91 71 PRO A C 1
ATOM 571 O O . PRO A 1 71 ? -28.101 -6.036 34.399 1.00 62.91 71 PRO A O 1
ATOM 574 N N . ILE A 1 72 ? -26.688 -4.421 33.764 1.00 60.53 72 ILE A N 1
ATOM 575 C CA . ILE A 1 72 ? -26.438 -3.827 35.075 1.00 60.53 72 ILE A CA 1
ATOM 576 C C . ILE A 1 72 ? -26.893 -2.372 35.017 1.00 60.53 72 ILE A C 1
ATOM 578 O O . ILE A 1 72 ? -26.609 -1.658 34.055 1.00 60.53 72 ILE A O 1
ATOM 582 N N . ASN A 1 73 ? -27.639 -1.949 36.031 1.00 62.53 73 ASN A N 1
ATOM 583 C CA . ASN A 1 73 ? -28.194 -0.602 36.089 1.00 62.53 73 ASN A CA 1
ATOM 584 C C . ASN A 1 73 ? -27.118 0.386 36.551 1.00 62.53 73 ASN A C 1
ATOM 586 O O . ASN A 1 73 ? -26.321 0.052 37.429 1.00 62.53 73 ASN A O 1
ATOM 590 N N . ASP A 1 74 ? -27.103 1.587 35.970 1.00 58.91 74 ASP A N 1
ATOM 591 C CA . ASP A 1 74 ? -26.128 2.626 36.313 1.00 58.91 74 ASP A CA 1
ATOM 592 C C . ASP A 1 74 ? -26.248 3.026 37.800 1.00 58.91 74 ASP A C 1
ATOM 594 O O . ASP A 1 74 ? -27.340 3.414 38.234 1.00 58.91 74 ASP A O 1
ATOM 598 N N . PRO A 1 75 ? -25.157 2.939 38.591 1.00 56.12 75 PRO A N 1
ATOM 599 C CA . PRO A 1 75 ? -25.126 3.372 39.984 1.00 56.12 75 PRO A CA 1
ATOM 600 C C . PRO A 1 75 ? -25.031 4.901 40.166 1.00 56.12 75 PRO A C 1
ATOM 602 O O . PRO A 1 75 ? -24.789 5.346 41.290 1.00 56.12 75 PRO A O 1
ATOM 605 N N . ALA A 1 76 ? -25.187 5.709 39.105 1.00 59.81 76 ALA A N 1
ATOM 606 C CA . ALA A 1 76 ? -25.258 7.171 39.175 1.00 59.81 76 ALA A CA 1
ATOM 607 C C . ALA A 1 76 ? -26.121 7.650 40.364 1.00 59.81 76 ALA A C 1
ATOM 609 O O . ALA A 1 76 ? -27.129 7.015 40.682 1.00 59.81 76 ALA A O 1
ATOM 610 N N . PRO A 1 77 ? -25.750 8.757 41.042 1.00 55.44 77 PRO A N 1
ATOM 611 C CA . PRO A 1 77 ? -26.363 9.148 42.305 1.00 55.44 77 PRO A CA 1
ATOM 612 C C . PRO A 1 77 ? -27.852 9.450 42.122 1.00 55.44 77 PRO A C 1
ATOM 614 O O . PRO A 1 77 ? -28.255 10.534 41.699 1.00 55.44 77 PRO A O 1
ATOM 617 N N . CYS A 1 78 ? -28.681 8.474 42.470 1.00 60.06 78 CYS A N 1
ATOM 618 C CA . CYS A 1 78 ? -30.106 8.657 42.646 1.00 60.06 78 CYS A CA 1
ATOM 619 C C . CYS A 1 78 ? -30.285 9.323 44.019 1.00 60.06 78 CYS A C 1
ATOM 621 O O . CYS A 1 78 ? -29.990 8.725 45.054 1.00 60.06 78 CYS A O 1
ATOM 623 N N . SER A 1 79 ? -30.701 10.589 44.041 1.00 59.88 79 SER A N 1
ATOM 624 C CA . SER A 1 79 ? -30.965 11.287 45.299 1.00 59.88 79 SER A CA 1
ATOM 625 C C . SER A 1 79 ? -32.315 10.822 45.845 1.00 59.88 79 SER A C 1
ATOM 627 O O . SER A 1 79 ? -33.359 11.011 45.220 1.00 59.88 79 SER A O 1
ATOM 629 N N . TYR A 1 80 ? -32.307 10.181 47.010 1.00 54.84 80 TYR A N 1
ATOM 630 C CA . TYR A 1 80 ? -33.530 9.746 47.680 1.00 54.84 80 TYR A CA 1
ATOM 631 C C . TYR A 1 80 ? -34.086 10.903 48.511 1.00 54.84 80 TYR A C 1
ATOM 633 O O . TYR A 1 80 ? -33.392 11.458 49.363 1.00 54.84 80 TYR A O 1
ATOM 641 N N . SER A 1 81 ? -35.343 11.276 48.269 1.00 57.97 81 SER A N 1
ATOM 642 C CA . SER A 1 81 ? -36.078 12.149 49.184 1.00 57.97 81 SER A CA 1
ATOM 643 C C . SER A 1 81 ? -36.314 11.405 50.504 1.00 57.97 81 SER A C 1
ATOM 645 O O . SER A 1 81 ? -36.524 10.190 50.503 1.00 57.97 81 SER A O 1
ATOM 647 N N . SER A 1 82 ? -36.326 12.122 51.630 1.00 54.06 82 SER A N 1
ATOM 648 C CA . SER A 1 82 ? -36.549 11.583 52.984 1.00 54.06 82 SER A CA 1
ATOM 649 C C . SER A 1 82 ? -37.874 10.819 53.164 1.00 54.06 82 SER A C 1
ATOM 651 O O . SER A 1 82 ? -38.072 10.186 54.196 1.00 54.06 82 SER A O 1
ATOM 653 N N . GLY A 1 83 ? -38.763 10.834 52.163 1.00 62.09 83 GLY A N 1
ATOM 654 C CA . GLY A 1 83 ? -39.991 10.033 52.096 1.00 62.09 83 GLY A CA 1
ATOM 655 C C . GLY A 1 83 ? -39.901 8.741 51.270 1.00 62.09 83 GLY A C 1
ATOM 656 O O . GLY A 1 83 ? -40.939 8.178 50.941 1.00 62.09 83 GLY A O 1
ATOM 657 N N . GLY A 1 84 ? -38.709 8.287 50.867 1.00 58.94 84 GLY A N 1
ATOM 658 C CA . GLY A 1 84 ? -38.534 7.040 50.101 1.00 58.94 84 GLY A CA 1
ATOM 659 C C . GLY A 1 84 ? -38.907 7.132 48.614 1.00 58.94 84 GLY A C 1
ATOM 660 O O . GLY A 1 84 ? -38.828 6.136 47.899 1.00 58.94 84 GLY A O 1
ATOM 661 N N . SER A 1 85 ? -39.273 8.321 48.124 1.00 61.91 85 SER A N 1
ATOM 662 C CA . SER A 1 85 ? -39.494 8.577 46.698 1.00 61.91 85 SER A CA 1
ATOM 663 C C . SER A 1 85 ? -38.168 8.926 46.014 1.00 61.91 85 SER A C 1
ATOM 665 O O . SER A 1 85 ? -37.445 9.821 46.462 1.00 61.91 85 SER A O 1
ATOM 667 N N . VAL A 1 86 ? -37.842 8.227 44.925 1.00 57.28 86 VAL A N 1
ATOM 668 C CA . VAL A 1 86 ? -36.624 8.461 44.132 1.00 57.28 86 VAL A CA 1
ATOM 669 C C . VAL A 1 86 ? -36.777 9.774 43.360 1.00 57.28 86 VAL A C 1
ATOM 671 O O . VAL A 1 86 ? -37.688 9.903 42.544 1.00 57.28 86 VAL A O 1
ATOM 674 N N . VAL A 1 87 ? -35.908 10.757 43.613 1.00 57.47 87 VAL A N 1
ATOM 675 C CA . VAL A 1 87 ? -35.812 11.969 42.789 1.00 57.47 87 VAL A CA 1
ATOM 676 C C . VAL A 1 87 ? -34.642 11.766 41.831 1.00 57.47 87 VAL A C 1
ATOM 678 O O . VAL A 1 87 ? -33.476 11.791 42.223 1.00 57.47 87 VAL A O 1
ATOM 681 N N . PHE A 1 88 ? -34.960 11.510 40.563 1.00 58.00 88 PHE A N 1
ATOM 682 C CA . PHE A 1 88 ? -33.975 11.291 39.506 1.00 58.00 88 PHE A CA 1
ATOM 683 C C . PHE A 1 88 ? -33.292 12.622 39.157 1.00 58.00 88 PHE A C 1
ATOM 685 O O . PHE A 1 88 ? -33.775 13.379 38.321 1.00 58.00 88 PHE A O 1
ATOM 692 N N . THR A 1 89 ? -32.182 12.936 39.825 1.00 57.81 89 THR A N 1
ATOM 693 C CA . THR A 1 89 ? -31.349 14.109 39.509 1.00 57.81 89 THR A CA 1
ATOM 694 C C . THR A 1 89 ? -30.513 13.914 38.240 1.00 57.81 89 THR A C 1
ATOM 696 O O . THR A 1 89 ? -30.081 14.896 37.644 1.00 57.81 89 THR A O 1
ATOM 699 N N . ASP A 1 90 ? -30.320 12.665 37.801 1.00 59.44 90 ASP A N 1
ATOM 700 C CA . ASP A 1 90 ? -29.672 12.302 36.535 1.00 59.44 90 ASP A CA 1
ATOM 701 C C . ASP A 1 90 ? -30.681 11.587 35.605 1.00 59.44 90 ASP A C 1
ATOM 703 O O . ASP A 1 90 ? -31.300 10.604 36.034 1.00 59.44 90 ASP A O 1
ATOM 707 N N . PRO A 1 91 ? -30.832 12.017 34.332 1.00 64.50 91 PRO A N 1
ATOM 708 C CA . PRO A 1 91 ? -31.641 11.342 33.308 1.00 64.50 91 PRO A CA 1
ATOM 709 C C . PRO A 1 91 ? -31.301 9.862 33.043 1.00 64.50 91 PRO A C 1
ATOM 711 O O . PRO A 1 91 ? -32.051 9.189 32.324 1.00 64.50 91 PRO A O 1
ATOM 714 N N . ASN A 1 92 ? -30.177 9.360 33.562 1.00 59.88 92 ASN A N 1
ATOM 715 C CA . ASN A 1 92 ? -29.676 8.000 33.353 1.00 59.88 92 ASN A CA 1
ATOM 716 C C . ASN A 1 92 ? -29.843 7.070 34.568 1.00 59.88 92 ASN A C 1
ATOM 718 O O . ASN A 1 92 ? -29.570 5.877 34.448 1.00 59.88 92 ASN A O 1
ATOM 722 N N . CYS A 1 93 ? -30.347 7.562 35.708 1.00 63.62 93 CYS A N 1
ATOM 723 C CA . CYS A 1 93 ? -30.596 6.718 36.885 1.00 63.62 93 CYS A CA 1
ATOM 724 C C . CYS A 1 93 ? -31.646 5.628 36.558 1.00 63.62 93 CYS A C 1
ATOM 726 O O . CYS A 1 93 ? -32.721 5.906 36.024 1.00 63.62 93 CYS A O 1
ATOM 728 N N . GLY A 1 94 ? -31.305 4.365 36.845 1.00 60.84 94 GLY A N 1
ATOM 729 C CA . GLY A 1 94 ? -32.156 3.194 36.593 1.00 60.84 94 GLY A CA 1
ATOM 730 C C . GLY A 1 94 ? -32.141 2.647 35.158 1.00 60.84 94 GLY A C 1
ATOM 731 O O . GLY A 1 94 ? -32.860 1.689 34.877 1.00 60.84 94 GLY A O 1
ATOM 732 N N . LYS A 1 95 ? -31.335 3.214 34.250 1.00 66.56 95 LYS A N 1
ATOM 733 C CA . LYS A 1 95 ? -31.118 2.659 32.904 1.0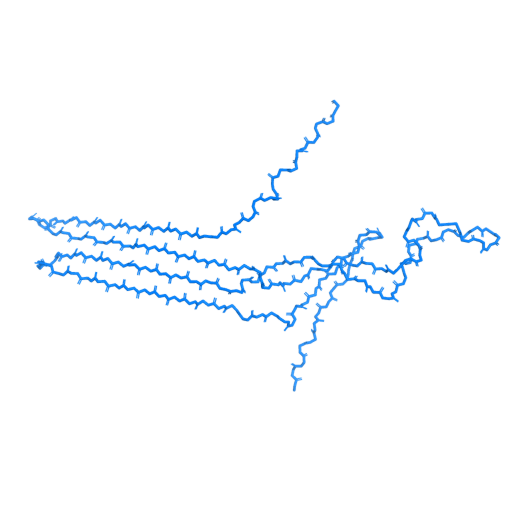0 66.56 95 LYS A CA 1
ATOM 734 C C . LYS A 1 95 ? -29.943 1.669 32.902 1.00 66.56 95 LYS A C 1
ATOM 736 O O . LYS A 1 95 ? -29.040 1.798 33.733 1.00 66.56 95 LYS A O 1
ATOM 741 N N . PRO A 1 96 ? -29.930 0.687 31.984 1.00 66.44 96 PRO A N 1
ATOM 742 C CA . PRO A 1 96 ? -28.789 -0.206 31.827 1.00 66.44 96 PRO A CA 1
ATOM 743 C C . PRO A 1 96 ? -27.550 0.570 31.352 1.00 66.44 96 PRO A C 1
ATOM 745 O O . PRO A 1 96 ? -27.652 1.448 30.491 1.00 66.44 96 PRO A O 1
ATOM 748 N N . MET A 1 97 ? -26.384 0.253 31.918 1.00 64.62 97 MET A N 1
ATOM 749 C CA . MET A 1 97 ? -25.111 0.910 31.608 1.00 64.62 97 MET A CA 1
ATOM 750 C C . MET A 1 97 ? -24.691 0.638 30.161 1.00 64.62 97 MET A C 1
ATOM 752 O O . MET A 1 97 ? -24.617 -0.515 29.730 1.00 64.62 97 MET A O 1
ATOM 756 N N . VAL A 1 98 ? -24.359 1.703 29.429 1.00 68.75 98 VAL A N 1
ATOM 757 C CA . VAL A 1 98 ? -23.858 1.632 28.050 1.00 68.75 98 VAL A CA 1
ATOM 758 C C . VAL A 1 98 ? -22.380 2.007 28.034 1.00 68.75 98 VAL A C 1
ATOM 760 O O . VAL A 1 98 ? -22.021 3.128 28.392 1.00 68.75 98 VAL A O 1
ATOM 763 N N . PHE A 1 99 ? -21.526 1.081 27.604 1.00 68.88 99 PHE A N 1
ATOM 764 C CA . PHE A 1 99 ? -20.091 1.290 27.432 1.00 68.88 99 PHE A CA 1
ATOM 765 C C . PHE A 1 99 ? -19.776 1.573 25.966 1.00 68.88 99 PHE A C 1
ATOM 767 O O . PHE A 1 99 ? -20.214 0.843 25.078 1.00 68.88 99 PHE A O 1
ATOM 774 N N . ALA A 1 100 ? -18.971 2.600 25.709 1.00 72.44 100 ALA A N 1
ATOM 775 C CA . ALA A 1 100 ? -18.327 2.778 24.416 1.00 72.44 100 ALA A CA 1
ATOM 776 C C . ALA A 1 100 ? -17.143 1.805 24.327 1.00 72.44 100 ALA A C 1
ATOM 778 O O . ALA A 1 100 ? -16.069 2.072 24.873 1.00 72.44 100 ALA A O 1
ATOM 779 N N . GLU A 1 101 ? -17.349 0.653 23.693 1.00 70.31 101 GLU A N 1
ATOM 780 C CA . GLU A 1 101 ? -16.336 -0.384 23.554 1.00 70.31 101 GLU A CA 1
ATOM 781 C C . GLU A 1 101 ? -15.493 -0.174 22.296 1.00 70.31 101 GLU A C 1
ATOM 783 O O . GLU A 1 101 ? -15.998 -0.114 21.179 1.00 70.31 101 GLU A O 1
ATOM 788 N N . THR A 1 102 ? -14.184 -0.076 22.482 1.00 69.56 102 THR A N 1
ATOM 789 C CA . THR A 1 102 ? -13.184 -0.027 21.415 1.00 69.56 102 THR A CA 1
ATOM 790 C C . THR A 1 102 ? -12.755 -1.451 21.069 1.00 69.56 102 THR A C 1
ATOM 792 O O . THR A 1 102 ? -12.144 -2.133 21.889 1.00 69.56 102 THR A O 1
ATOM 795 N N . THR A 1 103 ? -13.061 -1.902 19.852 1.00 70.12 103 THR A N 1
ATOM 796 C CA . THR A 1 103 ? -12.632 -3.205 19.320 1.00 70.12 103 THR A CA 1
ATOM 797 C C . THR A 1 103 ? -12.006 -3.036 17.938 1.00 70.12 103 THR A C 1
ATOM 799 O O . THR A 1 103 ? -12.299 -2.087 17.212 1.00 70.12 103 THR A O 1
ATOM 802 N N . PHE A 1 104 ? -11.112 -3.939 17.537 1.00 65.94 104 PHE A N 1
ATOM 803 C CA . PHE A 1 104 ? -10.583 -3.941 16.170 1.00 65.94 104 PHE A CA 1
ATOM 804 C C . PHE A 1 104 ? -11.542 -4.676 15.234 1.00 65.94 104 PHE A C 1
ATOM 806 O O . PHE A 1 104 ? -11.969 -5.786 15.526 1.00 65.94 104 PHE A O 1
ATOM 813 N N . THR A 1 105 ? -11.859 -4.088 14.085 1.00 65.88 105 THR A N 1
ATOM 814 C CA . THR A 1 105 ? -12.714 -4.694 13.053 1.00 65.88 105 THR A CA 1
ATOM 815 C C . THR A 1 105 ? -12.011 -4.655 11.700 1.00 65.88 105 THR A C 1
ATOM 817 O O . THR A 1 105 ? -11.313 -3.689 11.386 1.00 65.88 105 THR A O 1
ATOM 820 N N . ASN A 1 106 ? -12.173 -5.699 10.886 1.00 60.28 106 ASN A N 1
ATOM 821 C CA . ASN A 1 106 ? -11.666 -5.718 9.515 1.00 60.28 106 ASN A CA 1
ATOM 822 C C . ASN A 1 106 ? -12.608 -4.879 8.638 1.00 60.28 106 ASN A C 1
ATOM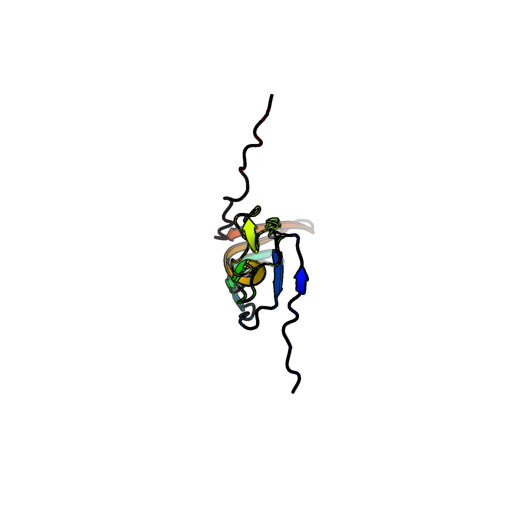 824 O O . ASN A 1 106 ? -13.721 -5.312 8.349 1.00 60.28 106 ASN A O 1
ATOM 828 N N . LYS A 1 107 ? -12.199 -3.664 8.254 1.00 62.84 107 LYS A N 1
ATOM 829 C CA . LYS A 1 107 ? -13.068 -2.742 7.490 1.00 62.84 107 LYS A CA 1
ATOM 830 C C . LYS A 1 107 ? -12.439 -2.142 6.238 1.00 62.84 107 LYS A C 1
ATOM 832 O O . LYS A 1 107 ? -13.182 -1.752 5.343 1.00 62.84 107 LYS A O 1
ATOM 837 N N . LEU A 1 108 ? -11.113 -2.055 6.149 1.00 65.94 108 LEU A N 1
ATOM 838 C CA . LEU A 1 108 ? -10.456 -1.425 5.003 1.00 65.94 108 LEU A CA 1
ATOM 839 C C . LEU A 1 108 ? -9.994 -2.467 3.979 1.00 65.94 108 LEU A C 1
ATOM 841 O O . LEU A 1 108 ? -9.343 -3.454 4.331 1.00 65.94 108 LEU A O 1
ATOM 845 N N . SER A 1 109 ? -10.323 -2.198 2.716 1.00 68.81 109 SER A N 1
ATOM 846 C CA . SER A 1 109 ? -9.735 -2.834 1.537 1.00 68.81 109 SER A CA 1
ATOM 847 C C . SER A 1 109 ? -9.177 -1.738 0.637 1.00 68.81 109 SER A C 1
ATOM 849 O O . SER A 1 109 ? -9.813 -0.693 0.480 1.00 68.81 109 SER A O 1
ATOM 851 N N . ALA A 1 110 ? -7.982 -1.949 0.099 1.00 75.75 110 ALA A N 1
ATOM 852 C CA . ALA A 1 110 ? -7.320 -0.993 -0.775 1.00 75.75 110 ALA A CA 1
ATOM 853 C C . ALA A 1 110 ? -6.685 -1.726 -1.951 1.00 75.75 110 ALA A C 1
ATOM 855 O O . ALA A 1 110 ? -5.943 -2.694 -1.759 1.00 75.75 110 ALA A O 1
ATOM 856 N N . ASP A 1 111 ? -6.942 -1.214 -3.149 1.00 82.44 111 ASP A N 1
ATOM 857 C CA . ASP A 1 111 ? -6.282 -1.663 -4.360 1.00 82.44 111 ASP A CA 1
ATOM 858 C C . ASP A 1 111 ? -5.242 -0.622 -4.776 1.00 82.44 111 ASP A C 1
ATOM 860 O O . ASP A 1 111 ? -5.450 0.597 -4.710 1.00 82.44 111 ASP A O 1
ATOM 864 N N . VAL A 1 112 ? -4.089 -1.113 -5.203 1.00 86.31 112 VAL A N 1
ATOM 865 C CA . VAL A 1 112 ? -2.960 -0.317 -5.666 1.00 86.31 112 VAL A CA 1
ATOM 866 C C . VAL A 1 112 ? -2.544 -0.866 -7.017 1.00 86.31 112 VAL A C 1
ATOM 868 O O . VAL A 1 112 ? -2.112 -2.010 -7.127 1.00 86.31 112 VAL A O 1
ATOM 871 N N . THR A 1 113 ? -2.659 -0.040 -8.049 1.00 89.25 113 THR A N 1
ATOM 872 C CA . THR A 1 113 ? -2.221 -0.377 -9.405 1.00 89.25 113 THR A CA 1
ATOM 873 C C . THR A 1 113 ? -1.121 0.581 -9.809 1.00 89.25 113 THR A C 1
ATOM 875 O O . THR A 1 113 ? -1.197 1.779 -9.538 1.00 89.25 113 THR A O 1
ATOM 878 N N . GLY A 1 114 ? -0.090 0.080 -10.467 1.00 91.44 114 GLY A N 1
ATOM 879 C CA . GLY A 1 114 ? 0.975 0.936 -10.945 1.00 91.44 114 GLY A CA 1
ATOM 880 C C . GLY A 1 114 ? 1.790 0.296 -12.042 1.00 91.44 114 GLY A C 1
ATOM 881 O O . GLY A 1 114 ? 1.642 -0.879 -12.373 1.00 91.44 114 GLY A O 1
ATOM 882 N N . VAL A 1 115 ? 2.659 1.113 -12.611 1.00 93.81 115 VAL A N 1
ATOM 883 C CA . VAL A 1 115 ? 3.654 0.682 -13.577 1.00 93.81 115 VAL A CA 1
ATOM 884 C C . VAL A 1 115 ? 4.971 1.358 -13.249 1.00 93.81 115 VAL A C 1
ATOM 886 O O . VAL A 1 115 ? 5.032 2.564 -12.998 1.00 93.81 115 VAL A O 1
ATOM 889 N N . ALA A 1 116 ? 6.031 0.566 -13.233 1.00 95.50 116 ALA A N 1
ATOM 890 C CA . ALA A 1 116 ? 7.393 1.054 -13.182 1.00 95.50 116 ALA A CA 1
ATOM 891 C C . ALA A 1 116 ? 8.064 0.833 -14.535 1.00 95.50 116 ALA A C 1
ATOM 893 O O . ALA A 1 116 ? 7.779 -0.144 -15.227 1.00 95.50 116 ALA A O 1
ATOM 894 N N . ALA A 1 117 ? 8.943 1.750 -14.912 1.00 96.25 117 ALA A N 1
ATOM 895 C CA . ALA A 1 117 ? 9.775 1.606 -16.089 1.00 96.25 117 ALA A CA 1
ATOM 896 C C . ALA A 1 117 ? 11.193 2.090 -15.794 1.00 96.25 117 ALA A C 1
ATOM 898 O O . ALA A 1 117 ? 11.398 3.096 -15.107 1.00 96.25 117 ALA A O 1
ATOM 899 N N . THR A 1 118 ? 12.155 1.377 -16.361 1.00 96.62 118 THR A N 1
ATOM 900 C CA . THR A 1 118 ? 13.576 1.688 -16.267 1.00 96.62 118 THR A CA 1
ATOM 901 C C . THR A 1 118 ? 14.176 1.658 -17.654 1.00 96.62 118 THR A C 1
ATOM 903 O O . THR A 1 118 ? 13.869 0.788 -18.463 1.00 96.62 118 THR A O 1
ATOM 906 N N . TRP A 1 119 ? 15.058 2.602 -17.935 1.00 96.12 119 TRP A N 1
ATOM 907 C CA . TRP A 1 119 ? 15.817 2.628 -19.168 1.00 96.12 119 TRP A CA 1
ATOM 908 C C . TRP A 1 119 ? 17.261 2.997 -18.875 1.00 96.12 119 TRP A C 1
ATOM 910 O O . TRP A 1 119 ? 17.521 3.988 -18.199 1.00 96.12 119 TRP A O 1
ATOM 920 N N . GLN A 1 120 ? 18.196 2.201 -19.381 1.00 95.38 120 GLN A N 1
ATOM 921 C CA . GLN A 1 120 ? 19.627 2.435 -19.276 1.00 95.38 120 GLN A CA 1
ATOM 922 C C . GLN A 1 120 ? 20.256 2.405 -20.665 1.00 95.38 120 GLN A C 1
ATOM 924 O O . GLN A 1 120 ? 20.060 1.457 -21.428 1.00 95.38 120 GLN A O 1
ATOM 929 N N . GLN A 1 121 ? 21.080 3.409 -20.948 1.00 94.31 121 GLN A N 1
ATOM 930 C CA . GLN A 1 121 ? 21.870 3.477 -22.166 1.00 94.31 121 GLN A CA 1
ATOM 931 C C . GLN A 1 121 ? 23.315 3.875 -21.861 1.00 94.31 121 GLN A C 1
ATOM 933 O O . GLN A 1 121 ? 23.579 4.911 -21.252 1.00 94.31 121 GLN A O 1
ATOM 938 N N . LEU A 1 122 ? 24.259 3.077 -22.347 1.00 93.25 122 LEU A N 1
ATOM 939 C CA . LEU A 1 122 ? 25.677 3.384 -22.369 1.00 93.25 122 LEU A CA 1
ATOM 940 C C . LEU A 1 122 ? 25.988 4.296 -23.565 1.00 93.25 122 LEU A C 1
ATOM 942 O O . LEU A 1 122 ? 25.604 4.043 -24.709 1.00 93.25 122 LEU A O 1
ATOM 946 N N . LEU A 1 123 ? 26.687 5.390 -23.291 1.00 88.69 123 LEU A N 1
ATOM 947 C CA . LEU A 1 123 ? 27.163 6.349 -24.277 1.00 88.69 123 LEU A CA 1
ATOM 948 C C . LEU A 1 123 ? 28.626 6.041 -24.648 1.00 88.69 123 LEU A C 1
ATOM 950 O O . LEU A 1 123 ? 29.351 5.378 -23.898 1.00 88.69 123 LEU A O 1
ATOM 954 N N . PRO A 1 124 ? 29.107 6.536 -25.800 1.00 86.06 124 PRO A N 1
ATOM 955 C CA . PRO A 1 124 ? 30.528 6.495 -26.127 1.00 86.06 124 PRO A CA 1
ATOM 956 C C . PRO A 1 124 ? 31.379 7.194 -25.051 1.00 86.06 124 PRO A C 1
ATOM 958 O O . PRO A 1 124 ? 30.892 8.061 -24.327 1.00 86.06 124 PRO A O 1
ATOM 961 N N . TYR A 1 125 ? 32.666 6.839 -24.975 1.00 84.12 125 TYR A N 1
ATOM 962 C CA . TYR A 1 125 ? 33.643 7.402 -24.022 1.00 84.12 125 TYR A CA 1
ATOM 963 C C . TYR A 1 125 ? 33.463 6.988 -22.550 1.00 84.12 125 TYR A C 1
ATOM 965 O O . TYR A 1 125 ? 34.040 7.609 -21.663 1.00 84.12 125 TYR A O 1
ATOM 973 N N . GLY A 1 126 ? 32.715 5.910 -22.287 1.00 84.75 126 GLY A N 1
ATOM 974 C CA . GLY A 1 126 ? 32.574 5.330 -20.943 1.00 84.75 126 GLY A CA 1
ATOM 975 C C . GLY A 1 126 ? 31.497 5.986 -20.075 1.00 84.75 126 GLY A C 1
ATOM 976 O O . GLY A 1 126 ? 31.374 5.645 -18.902 1.00 84.75 126 GLY A O 1
ATOM 977 N N . PHE A 1 127 ? 30.707 6.899 -20.641 1.00 90.12 127 PHE A N 1
ATOM 978 C CA . PHE A 1 127 ? 29.558 7.502 -19.969 1.00 90.12 127 PHE A CA 1
ATOM 979 C C . PHE A 1 127 ? 28.302 6.644 -20.133 1.00 90.12 127 PHE A C 1
ATOM 981 O O . PHE A 1 127 ? 28.217 5.813 -21.031 1.00 90.12 127 PHE A O 1
ATOM 988 N N . GLY A 1 128 ? 27.289 6.875 -19.302 1.00 91.88 128 GLY A N 1
ATOM 989 C CA . GLY A 1 128 ? 25.984 6.235 -19.429 1.00 91.88 128 GLY A CA 1
ATOM 990 C C . GLY A 1 128 ? 24.887 7.070 -18.783 1.00 91.88 128 GLY A C 1
ATOM 991 O O . GLY A 1 128 ? 25.154 7.900 -17.915 1.00 91.88 128 GLY A O 1
ATOM 992 N N . VAL A 1 129 ? 23.655 6.849 -19.226 1.00 93.88 129 VAL A N 1
ATOM 993 C CA . VAL A 1 129 ? 22.441 7.462 -18.686 1.00 93.88 129 VAL A CA 1
ATOM 994 C C . VAL A 1 129 ? 21.489 6.376 -18.206 1.00 93.88 129 VAL A C 1
ATOM 996 O O . VAL A 1 129 ? 21.391 5.306 -18.807 1.00 93.88 129 VAL A O 1
ATOM 999 N N . MET A 1 130 ? 20.779 6.657 -17.117 1.00 94.81 130 MET A N 1
ATOM 1000 C CA . MET A 1 130 ? 19.724 5.798 -16.593 1.00 94.81 130 MET A CA 1
ATOM 1001 C C . MET A 1 130 ? 18.535 6.659 -16.179 1.00 94.81 130 MET A C 1
ATOM 1003 O O . MET A 1 130 ? 18.702 7.683 -15.519 1.00 94.81 130 MET A O 1
ATOM 1007 N N . ILE A 1 131 ? 17.338 6.225 -16.554 1.00 95.31 131 ILE A N 1
ATOM 1008 C CA . ILE A 1 131 ? 16.068 6.851 -16.211 1.00 95.31 131 ILE A CA 1
ATOM 1009 C C . ILE A 1 131 ? 15.211 5.805 -15.508 1.00 95.31 131 ILE A C 1
ATOM 1011 O O . ILE A 1 131 ? 15.012 4.711 -16.030 1.00 95.31 131 ILE A O 1
ATOM 1015 N N . ASN A 1 132 ? 14.694 6.154 -14.333 1.00 95.38 132 ASN A N 1
ATOM 1016 C CA . ASN A 1 132 ? 13.755 5.336 -13.576 1.00 95.38 132 ASN A CA 1
ATOM 1017 C C . ASN A 1 132 ? 12.492 6.149 -13.316 1.00 95.38 132 ASN A C 1
ATOM 1019 O O . ASN A 1 132 ? 12.570 7.303 -12.894 1.00 95.38 132 ASN A O 1
ATOM 1023 N N . GLY A 1 133 ? 11.337 5.540 -13.550 1.00 95.25 133 GLY A N 1
ATOM 1024 C CA . GLY A 1 133 ? 10.040 6.150 -13.305 1.00 95.25 133 GLY A CA 1
ATOM 1025 C C . GLY A 1 133 ? 9.074 5.140 -12.712 1.00 95.25 133 GLY A C 1
ATOM 1026 O O . GLY A 1 133 ? 9.077 3.962 -13.065 1.00 95.25 133 GLY A O 1
ATOM 1027 N N . THR A 1 134 ? 8.233 5.588 -11.790 1.00 94.88 134 THR A N 1
ATOM 1028 C CA . THR A 1 134 ? 7.151 4.769 -11.242 1.00 94.88 134 THR A CA 1
ATOM 1029 C C . THR A 1 134 ? 5.907 5.622 -11.128 1.00 94.88 134 THR A C 1
ATOM 1031 O O . THR A 1 134 ? 5.942 6.713 -10.562 1.00 94.88 134 THR A O 1
ATOM 1034 N N . TRP A 1 135 ? 4.812 5.118 -11.680 1.00 92.12 135 TRP A N 1
ATOM 1035 C CA . TRP A 1 135 ? 3.503 5.735 -11.578 1.00 92.12 135 TRP A CA 1
ATOM 1036 C C . TRP A 1 135 ? 2.550 4.788 -10.861 1.00 92.12 135 TRP A C 1
ATOM 1038 O O . TRP A 1 135 ? 2.530 3.587 -11.135 1.00 92.12 135 TRP A O 1
ATOM 1048 N N . MET A 1 136 ? 1.781 5.328 -9.917 1.00 90.25 136 MET A N 1
ATOM 1049 C CA . MET A 1 136 ? 0.881 4.560 -9.064 1.00 90.25 136 MET A CA 1
ATOM 1050 C C . MET A 1 136 ? -0.443 5.285 -8.886 1.00 90.25 136 MET A C 1
ATOM 1052 O O . MET A 1 136 ? -0.483 6.501 -8.699 1.00 90.25 136 MET A O 1
ATOM 1056 N N . HIS A 1 137 ? -1.514 4.505 -8.877 1.00 83.75 137 HIS A N 1
ATOM 1057 C CA . HIS A 1 137 ? -2.856 4.933 -8.538 1.00 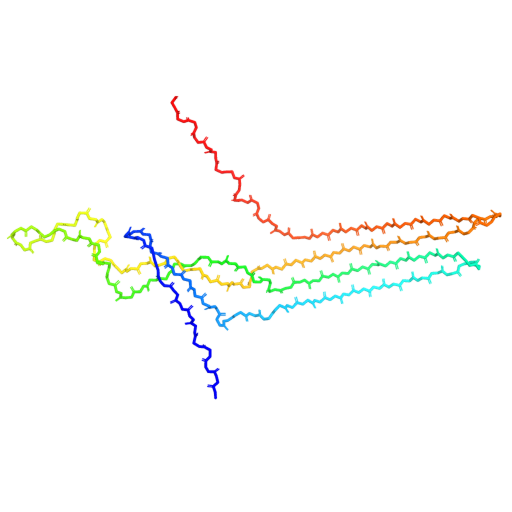83.75 137 HIS A CA 1
ATOM 1058 C C . HIS A 1 137 ? -3.447 3.968 -7.505 1.00 83.75 137 HIS A C 1
ATOM 1060 O O . HIS A 1 137 ? -3.271 2.751 -7.596 1.00 83.75 137 HIS A O 1
ATOM 1066 N N . SER A 1 138 ? -4.148 4.504 -6.510 1.00 80.44 138 SER A N 1
ATOM 1067 C CA . SER A 1 138 ? -4.853 3.704 -5.511 1.00 80.44 138 SER A CA 1
ATOM 1068 C C . SER A 1 138 ? -6.253 4.251 -5.299 1.00 80.44 138 SER A C 1
ATOM 1070 O O . SER A 1 138 ? -6.452 5.463 -5.265 1.00 80.44 138 SER A O 1
ATOM 1072 N N . ASN A 1 139 ? -7.209 3.342 -5.132 1.00 64.94 139 ASN A N 1
ATOM 1073 C CA . ASN A 1 139 ? -8.607 3.647 -4.843 1.00 64.94 139 ASN A CA 1
ATOM 1074 C C . ASN A 1 139 ? -8.903 3.688 -3.333 1.00 64.94 139 ASN A C 1
ATOM 1076 O O . ASN A 1 139 ? -10.057 3.523 -2.939 1.00 64.94 139 ASN A O 1
ATOM 1080 N N . ALA A 1 140 ? -7.884 3.877 -2.484 1.00 59.88 140 ALA A N 1
ATOM 1081 C CA . ALA A 1 140 ? -8.064 3.961 -1.041 1.00 59.88 140 ALA A CA 1
ATOM 1082 C C . ALA A 1 140 ? -9.047 5.093 -0.693 1.00 59.88 140 ALA A C 1
ATOM 1084 O O . ALA A 1 140 ? -8.698 6.275 -0.672 1.00 59.88 140 ALA A O 1
ATOM 1085 N N . ASN A 1 141 ? -10.298 4.714 -0.424 1.00 47.91 141 ASN A N 1
ATOM 1086 C CA . ASN A 1 141 ? -11.342 5.602 0.061 1.00 47.91 141 ASN A CA 1
ATOM 1087 C C . ASN A 1 141 ? -11.013 5.983 1.506 1.00 47.91 141 ASN A C 1
ATOM 1089 O O . ASN A 1 141 ? -11.545 5.415 2.460 1.00 47.91 141 ASN A O 1
ATOM 1093 N N . PHE A 1 142 ? -10.119 6.952 1.688 1.00 46.97 142 PHE A N 1
ATOM 1094 C CA . PHE A 1 142 ? -10.026 7.666 2.949 1.00 46.97 142 PHE A CA 1
ATOM 1095 C C . PHE A 1 142 ? -11.264 8.546 3.032 1.00 46.97 142 PHE A C 1
ATOM 1097 O O . PHE A 1 142 ? -11.304 9.628 2.449 1.00 46.97 142 PHE A O 1
ATOM 1104 N N . ASN A 1 143 ? -12.308 8.063 3.706 1.00 36.69 143 ASN A N 1
ATOM 1105 C CA . ASN A 1 143 ? -13.431 8.920 4.031 1.00 36.69 143 ASN A CA 1
ATOM 1106 C C . ASN A 1 143 ? -12.913 10.083 4.899 1.00 36.69 143 ASN A C 1
ATOM 1108 O O . ASN A 1 143 ? -12.621 9.916 6.081 1.00 36.69 143 ASN A O 1
ATOM 1112 N N . THR A 1 144 ? -12.753 11.254 4.289 1.00 38.62 144 THR A N 1
ATOM 1113 C CA . THR A 1 144 ? -12.252 12.486 4.906 1.00 38.62 144 THR A CA 1
ATOM 1114 C C . THR A 1 144 ? -13.331 13.248 5.680 1.00 38.62 144 THR A C 1
ATOM 1116 O O . THR A 1 144 ? -13.068 14.356 6.148 1.00 38.62 144 THR A O 1
ATOM 1119 N N . THR A 1 145 ? -14.523 12.683 5.922 1.00 41.50 145 THR A N 1
ATOM 1120 C CA . THR A 1 145 ? -15.587 13.359 6.696 1.00 41.50 145 THR A CA 1
ATOM 1121 C C . THR A 1 145 ? -15.342 13.445 8.211 1.00 41.50 145 THR A C 1
ATOM 1123 O O . THR A 1 145 ? -16.292 13.550 8.979 1.00 41.50 145 THR A O 1
ATOM 1126 N N . ALA A 1 146 ? -14.090 13.450 8.675 1.00 42.78 146 ALA A N 1
ATOM 1127 C CA . ALA A 1 146 ? -13.749 13.712 10.077 1.00 42.78 146 ALA A CA 1
ATOM 1128 C C . ALA A 1 146 ? -12.851 14.946 10.278 1.00 42.78 146 ALA A C 1
ATOM 1130 O O . ALA A 1 146 ? -12.225 15.086 11.326 1.00 42.78 146 ALA A O 1
ATOM 1131 N N . ARG A 1 147 ? -12.773 15.871 9.310 1.00 43.53 147 ARG A N 1
ATOM 1132 C CA . ARG A 1 147 ? -12.051 17.135 9.520 1.00 43.53 147 ARG A CA 1
ATOM 1133 C C . ARG A 1 147 ? -12.768 18.348 8.953 1.00 43.53 147 ARG A C 1
ATOM 1135 O O . ARG A 1 147 ? -12.190 19.028 8.124 1.00 43.53 147 ARG A O 1
ATOM 1142 N N . LEU A 1 148 ? -13.968 18.650 9.445 1.00 40.00 148 LEU A N 1
ATOM 1143 C CA . LEU A 1 148 ? -14.480 20.025 9.539 1.00 40.00 148 LEU A CA 1
ATOM 1144 C C . LEU A 1 148 ? -15.514 20.100 10.677 1.00 40.00 148 LEU A C 1
ATOM 1146 O O . LEU A 1 148 ? -16.715 20.146 10.433 1.00 40.00 148 LEU A O 1
ATOM 1150 N N . GLN A 1 149 ? -15.064 20.112 11.935 1.00 39.44 149 GLN A N 1
ATOM 1151 C CA . GLN A 1 149 ? -15.828 20.836 12.953 1.00 39.44 149 GLN A CA 1
ATOM 1152 C C . GLN A 1 149 ? -15.359 22.295 12.884 1.00 39.44 149 GLN A C 1
ATOM 1154 O O . GLN A 1 149 ? -14.185 22.547 13.167 1.00 39.44 149 GLN A O 1
ATOM 1159 N N . PRO A 1 150 ? -16.199 23.256 12.456 1.00 40.69 150 PRO A N 1
ATOM 1160 C CA . PRO A 1 150 ? -15.859 24.660 12.601 1.00 40.69 150 PRO A CA 1
ATOM 1161 C C . PRO A 1 150 ? -15.793 24.965 14.098 1.00 40.69 150 PRO A C 1
ATOM 1163 O O . PRO A 1 150 ? -16.772 24.783 14.823 1.00 40.69 150 PRO A O 1
ATOM 1166 N N . VAL A 1 151 ? -14.623 25.397 14.566 1.00 45.88 151 VAL A N 1
ATOM 1167 C CA . VAL A 1 151 ? -14.495 26.022 15.883 1.00 45.88 151 VAL A CA 1
ATOM 1168 C C . VAL A 1 151 ? -15.387 27.257 15.850 1.00 45.88 151 VAL A C 1
ATOM 1170 O O . VAL A 1 151 ? -15.151 28.186 15.079 1.00 45.88 151 VAL A O 1
ATOM 1173 N N . ARG A 1 152 ? -16.459 27.224 16.642 1.00 39.09 152 ARG A N 1
ATOM 1174 C CA . ARG A 1 152 ? -17.284 28.389 16.937 1.00 39.09 152 ARG A CA 1
ATOM 1175 C C . ARG A 1 152 ? -16.378 29.403 17.640 1.00 39.09 152 ARG A C 1
ATOM 1177 O O . ARG A 1 152 ? -15.869 29.115 18.717 1.00 39.09 152 ARG A O 1
ATOM 1184 N N . ALA A 1 153 ? -16.126 30.538 16.995 1.00 38.44 153 ALA A N 1
ATOM 1185 C CA . ALA A 1 153 ? -15.584 31.704 17.674 1.00 38.44 153 ALA A CA 1
ATOM 1186 C C . ALA A 1 153 ? -16.714 32.269 18.541 1.00 38.44 153 ALA A C 1
ATOM 1188 O O . ALA A 1 153 ? -17.695 32.794 18.014 1.00 38.44 153 ALA A O 1
ATOM 1189 N N . ASP A 1 154 ? -16.616 32.061 19.848 1.00 46.12 154 ASP A N 1
ATOM 1190 C CA . ASP A 1 154 ? -17.461 32.736 20.823 1.00 46.12 154 ASP A CA 1
ATOM 1191 C C . ASP A 1 154 ? -16.863 34.123 21.111 1.00 46.12 154 ASP A C 1
ATOM 1193 O O . ASP A 1 154 ? -15.672 34.212 21.409 1.00 46.12 154 ASP A O 1
ATOM 1197 N N . GLY A 1 155 ? -17.721 35.152 21.061 1.00 41.38 155 GLY A N 1
ATOM 1198 C CA . GLY A 1 155 ? -17.613 36.401 21.836 1.00 41.38 155 GLY A CA 1
ATOM 1199 C C . GLY A 1 155 ? -16.659 37.468 21.332 1.00 41.38 155 GLY A C 1
ATOM 1200 O O . GLY A 1 155 ? -15.492 37.448 21.771 1.00 41.38 155 GLY A O 1
#